Protein AF-W1XIH9-F1 (afdb_monomer_lite)

Sequence (74 aa):
RRTLRAQMAALGIDPVIAERCLNHKIPGVEGIYNRHHYFEERKAALEQWAELLVTLESGEDYNVVPMKKYSNCN

Structure (mmCIF, N/CA/C/O backbone):
data_AF-W1XIH9-F1
#
_entry.id   AF-W1XIH9-F1
#
loop_
_atom_site.group_PDB
_atom_site.id
_atom_site.type_symbol
_atom_site.label_atom_id
_atom_site.label_alt_id
_atom_site.label_comp_id
_atom_site.label_asym_id
_atom_site.label_entity_id
_atom_site.label_seq_id
_atom_site.pdbx_PDB_ins_code
_atom_site.Cartn_x
_atom_site.Cartn_y
_atom_site.Cartn_z
_atom_site.occupancy
_atom_site.B_iso_or_equiv
_atom_site.auth_seq_id
_atom_site.auth_comp_id
_atom_site.auth_asym_id
_atom_site.auth_atom_id
_atom_site.pdbx_PDB_model_num
ATOM 1 N N . ARG A 1 1 ? 6.029 -1.706 6.385 1.00 83.31 1 ARG A N 1
ATOM 2 C CA . ARG A 1 1 ? 5.881 -2.003 4.934 1.00 83.31 1 ARG A CA 1
ATOM 3 C C . ARG A 1 1 ? 5.031 -3.239 4.615 1.00 83.31 1 ARG A C 1
ATOM 5 O O . ARG A 1 1 ? 4.120 -3.097 3.819 1.00 83.31 1 ARG A O 1
ATOM 12 N N . ARG A 1 2 ? 5.260 -4.424 5.215 1.00 91.31 2 ARG A N 1
ATOM 13 C CA . ARG A 1 2 ? 4.477 -5.645 4.891 1.00 91.31 2 ARG A CA 1
ATOM 14 C C . ARG A 1 2 ? 2.973 -5.514 5.172 1.00 91.31 2 ARG A C 1
ATOM 16 O O . ARG A 1 2 ? 2.181 -5.892 4.323 1.00 91.31 2 ARG A O 1
ATOM 23 N N . THR A 1 3 ? 2.603 -4.930 6.314 1.00 93.56 3 THR A N 1
ATOM 24 C CA . THR A 1 3 ? 1.197 -4.698 6.692 1.00 93.56 3 THR A CA 1
ATOM 25 C C . THR A 1 3 ? 0.472 -3.831 5.667 1.00 93.56 3 THR A C 1
ATOM 27 O O . THR A 1 3 ? -0.532 -4.264 5.118 1.00 93.56 3 THR A O 1
ATOM 30 N N . LEU A 1 4 ? 1.054 -2.673 5.326 1.00 93.81 4 LEU A N 1
ATOM 31 C CA . LEU A 1 4 ? 0.546 -1.784 4.279 1.00 93.81 4 LEU A CA 1
ATOM 32 C C . LEU A 1 4 ? 0.354 -2.527 2.950 1.00 93.81 4 LEU A C 1
ATOM 34 O O . LEU A 1 4 ? -0.700 -2.424 2.342 1.00 93.81 4 LEU A O 1
ATOM 38 N N . ARG A 1 5 ? 1.337 -3.332 2.520 1.00 95.50 5 ARG A N 1
ATOM 39 C CA . ARG A 1 5 ? 1.251 -4.070 1.252 1.00 95.50 5 ARG A CA 1
ATOM 40 C C . ARG A 1 5 ? 0.089 -5.063 1.210 1.00 95.50 5 ARG A C 1
ATOM 42 O O . ARG A 1 5 ? -0.575 -5.169 0.179 1.00 95.50 5 ARG A O 1
ATOM 49 N N . ALA A 1 6 ? -0.106 -5.808 2.296 1.00 95.38 6 ALA A N 1
ATOM 50 C CA . ALA A 1 6 ? -1.182 -6.786 2.412 1.00 95.38 6 ALA A CA 1
ATOM 51 C C . ALA A 1 6 ? -2.554 -6.098 2.479 1.00 95.38 6 ALA A C 1
ATOM 53 O O . ALA A 1 6 ? -3.479 -6.516 1.793 1.00 95.38 6 ALA A O 1
ATOM 54 N N . GLN A 1 7 ? -2.663 -5.006 3.239 1.00 95.00 7 GLN A N 1
ATOM 55 C CA . GLN A 1 7 ? -3.894 -4.220 3.340 1.00 95.00 7 GLN A CA 1
ATOM 56 C C . GLN A 1 7 ? -4.245 -3.531 2.018 1.00 95.00 7 GLN A C 1
ATOM 58 O O . GLN A 1 7 ? -5.392 -3.586 1.602 1.00 95.00 7 GLN A O 1
ATOM 63 N N . MET A 1 8 ? -3.266 -2.972 1.301 1.00 96.81 8 MET A N 1
ATOM 64 C CA . MET A 1 8 ? -3.492 -2.403 -0.032 1.00 96.81 8 MET A CA 1
ATOM 65 C C . MET A 1 8 ? -3.998 -3.453 -1.031 1.00 96.81 8 MET A C 1
ATOM 67 O O . MET A 1 8 ? -4.893 -3.155 -1.811 1.00 96.81 8 MET A O 1
ATOM 71 N N . ALA A 1 9 ? -3.499 -4.695 -0.971 1.00 96.44 9 ALA A N 1
ATOM 72 C CA . ALA A 1 9 ? -4.067 -5.786 -1.769 1.00 96.44 9 ALA A CA 1
ATOM 73 C C . ALA A 1 9 ? -5.518 -6.104 -1.378 1.00 96.44 9 ALA A C 1
ATOM 75 O O . ALA A 1 9 ? -6.343 -6.326 -2.257 1.00 96.44 9 ALA A O 1
ATOM 76 N N . ALA A 1 10 ? -5.836 -6.109 -0.079 1.00 95.44 10 ALA A N 1
ATOM 77 C CA . ALA A 1 10 ? -7.199 -6.332 0.404 1.00 95.44 10 ALA A CA 1
ATOM 78 C C . ALA A 1 10 ? -8.169 -5.211 -0.018 1.00 95.44 10 ALA A C 1
ATOM 80 O O . ALA A 1 10 ? -9.330 -5.489 -0.295 1.00 95.44 10 ALA A O 1
ATOM 81 N N . LEU A 1 11 ? -7.677 -3.973 -0.130 1.00 95.88 11 LEU A N 1
ATOM 82 C CA . LEU A 1 11 ? -8.408 -2.822 -0.675 1.00 95.88 11 LEU A CA 1
ATOM 83 C C . LEU A 1 11 ? -8.517 -2.843 -2.213 1.00 95.88 11 LEU A C 1
ATOM 85 O O . LEU A 1 11 ? -9.108 -1.942 -2.796 1.00 95.88 11 LEU A O 1
ATOM 89 N N . GLY A 1 12 ? -7.936 -3.840 -2.890 1.00 96.44 12 GLY A N 1
ATOM 90 C CA . GLY A 1 12 ? -7.960 -3.939 -4.352 1.00 96.44 12 GLY A CA 1
ATOM 91 C C . GLY A 1 12 ? -7.055 -2.931 -5.070 1.00 96.44 12 GLY A C 1
ATOM 92 O O . GLY A 1 12 ? -7.205 -2.728 -6.273 1.00 96.44 12 GLY A O 1
ATOM 93 N N . ILE A 1 13 ? -6.109 -2.306 -4.362 1.00 97.75 13 ILE A N 1
ATOM 94 C CA . ILE A 1 13 ? -5.156 -1.365 -4.958 1.00 97.75 13 ILE A CA 1
ATOM 95 C C . ILE A 1 13 ? -4.181 -2.131 -5.857 1.00 97.75 13 ILE A C 1
ATOM 97 O O . ILE A 1 13 ? -3.618 -3.159 -5.463 1.00 97.75 13 ILE A O 1
ATOM 101 N N . ASP A 1 14 ? -3.956 -1.590 -7.056 1.00 96.44 14 ASP A N 1
ATOM 102 C CA . ASP A 1 14 ? -3.057 -2.172 -8.046 1.00 96.44 14 ASP A CA 1
ATOM 103 C C . ASP A 1 14 ? -1.644 -2.412 -7.460 1.00 96.44 14 ASP A C 1
ATOM 105 O O . ASP A 1 14 ? -1.091 -1.531 -6.785 1.00 96.44 14 ASP A O 1
ATOM 109 N N . PRO A 1 15 ? -1.029 -3.587 -7.706 1.00 94.31 15 PRO A N 1
ATOM 110 C CA . PRO A 1 15 ? 0.292 -3.914 -7.185 1.00 94.31 15 PRO A CA 1
ATOM 111 C C . PRO A 1 15 ? 1.362 -2.871 -7.509 1.00 94.31 15 PRO A C 1
ATOM 113 O O . PRO A 1 15 ? 2.147 -2.540 -6.625 1.00 94.31 15 PRO A O 1
ATOM 116 N N . VAL A 1 16 ? 1.394 -2.322 -8.726 1.00 93.88 16 VAL A N 1
ATOM 117 C CA . VAL A 1 16 ? 2.386 -1.318 -9.138 1.00 93.88 16 VAL A CA 1
ATOM 118 C C . VAL A 1 16 ? 2.216 -0.049 -8.313 1.00 93.88 16 VAL A C 1
ATOM 120 O O . VAL A 1 16 ? 3.202 0.490 -7.804 1.00 93.88 16 VAL A O 1
ATOM 123 N N . ILE A 1 17 ? 0.977 0.396 -8.105 1.00 96.12 17 ILE A N 1
ATOM 124 C CA . ILE A 1 17 ? 0.682 1.566 -7.270 1.00 96.12 17 ILE A CA 1
ATOM 125 C C . ILE A 1 17 ? 1.081 1.305 -5.812 1.00 96.12 17 ILE A C 1
ATOM 127 O O . ILE A 1 17 ? 1.755 2.141 -5.208 1.00 96.12 17 ILE A O 1
ATOM 131 N N . ALA A 1 18 ? 0.772 0.125 -5.267 1.00 96.00 18 ALA A N 1
ATOM 132 C CA . ALA A 1 18 ? 1.159 -0.257 -3.908 1.00 96.00 18 ALA A CA 1
ATOM 133 C C . ALA A 1 18 ? 2.690 -0.309 -3.718 1.00 96.00 18 ALA A C 1
ATOM 135 O O . ALA A 1 18 ? 3.213 0.200 -2.720 1.00 96.00 18 ALA A O 1
ATOM 136 N N . GLU A 1 19 ? 3.434 -0.862 -4.681 1.00 94.50 19 GLU A N 1
ATOM 137 C CA . GLU A 1 19 ? 4.903 -0.860 -4.667 1.00 94.50 19 GLU A CA 1
ATOM 138 C C . GLU A 1 19 ? 5.463 0.574 -4.760 1.00 94.50 19 GLU A C 1
ATOM 140 O O . GLU A 1 19 ? 6.425 0.918 -4.065 1.00 94.50 19 GLU A O 1
ATOM 145 N N . ARG A 1 20 ? 4.834 1.455 -5.549 1.00 94.25 20 ARG A N 1
ATOM 146 C CA . ARG A 1 20 ? 5.218 2.873 -5.640 1.00 94.25 20 ARG A CA 1
ATOM 147 C C . ARG A 1 20 ? 4.905 3.658 -4.366 1.00 94.25 20 ARG A C 1
ATOM 149 O O . ARG A 1 20 ? 5.707 4.511 -3.984 1.00 94.25 20 ARG A O 1
ATOM 156 N N . CYS A 1 21 ? 3.807 3.368 -3.667 1.00 95.12 21 CYS A N 1
ATOM 157 C CA . CYS A 1 21 ? 3.533 3.934 -2.340 1.00 95.12 21 CYS A CA 1
ATOM 158 C C . CYS A 1 21 ? 4.609 3.538 -1.321 1.00 95.12 21 CYS A C 1
ATOM 160 O O . CYS A 1 21 ? 4.983 4.345 -0.473 1.00 95.12 21 CYS A O 1
ATOM 162 N N . LEU A 1 22 ? 5.169 2.333 -1.450 1.00 93.88 22 LEU A N 1
ATOM 163 C CA . LEU A 1 22 ? 6.294 1.849 -0.643 1.00 93.88 22 LEU A CA 1
ATOM 164 C C . LEU A 1 22 ? 7.662 2.369 -1.104 1.00 93.88 22 LEU A C 1
ATOM 166 O O . 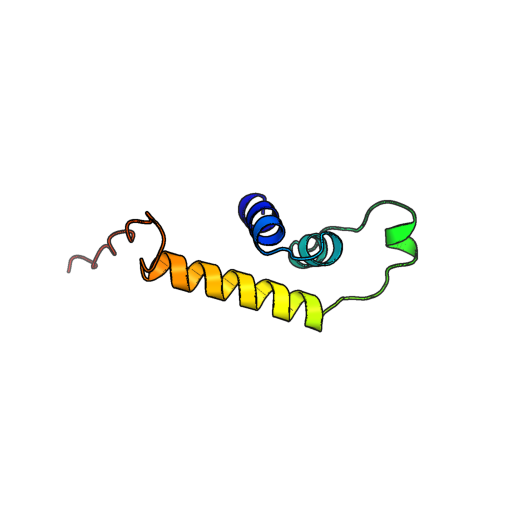LEU A 1 22 ? 8.683 2.023 -0.506 1.00 93.88 22 LEU A O 1
ATOM 170 N N . ASN A 1 23 ? 7.688 3.199 -2.151 1.00 91.94 23 ASN A N 1
ATOM 171 C CA . ASN A 1 23 ? 8.894 3.691 -2.810 1.00 91.94 23 ASN A CA 1
ATOM 172 C C . ASN A 1 23 ? 9.837 2.557 -3.253 1.00 91.94 23 ASN A C 1
ATOM 174 O O . ASN A 1 23 ? 11.062 2.692 -3.240 1.00 91.94 23 ASN A O 1
ATOM 178 N N . HIS A 1 24 ? 9.269 1.410 -3.620 1.00 91.44 24 HIS A N 1
ATOM 179 C CA . HIS A 1 24 ? 10.033 0.298 -4.152 1.00 91.44 24 HIS A CA 1
ATOM 180 C C . HIS A 1 24 ? 10.384 0.541 -5.622 1.00 91.44 24 HIS A C 1
ATOM 182 O O . HIS A 1 24 ? 9.654 1.179 -6.387 1.00 91.44 24 HIS A O 1
ATOM 188 N N . LYS A 1 25 ? 11.540 0.013 -6.028 1.00 87.19 25 LYS A N 1
ATOM 189 C CA . LYS A 1 25 ? 11.958 0.019 -7.427 1.00 87.19 25 LYS A CA 1
ATOM 190 C C . LYS A 1 25 ? 11.189 -1.064 -8.180 1.00 87.19 25 LYS A C 1
ATOM 192 O O . LYS A 1 25 ? 11.216 -2.219 -7.764 1.00 87.19 25 LYS A O 1
ATOM 197 N N . ILE A 1 26 ? 10.578 -0.704 -9.310 1.00 88.06 26 ILE A N 1
ATOM 198 C CA . ILE A 1 26 ? 9.986 -1.686 -10.226 1.00 88.06 26 ILE A CA 1
ATOM 199 C C . ILE A 1 26 ? 11.126 -2.528 -10.827 1.00 88.06 26 ILE A C 1
ATOM 201 O O . ILE A 1 26 ? 12.070 -1.954 -11.387 1.00 88.06 26 ILE A O 1
ATOM 205 N N . PRO A 1 27 ? 11.101 -3.862 -10.673 1.00 87.94 27 PRO A N 1
ATOM 206 C CA . PRO A 1 27 ? 12.164 -4.726 -11.166 1.00 87.94 27 PRO A CA 1
ATOM 207 C C . PRO A 1 27 ? 12.107 -4.903 -12.691 1.00 87.94 27 PRO A C 1
ATOM 209 O O . PRO A 1 27 ? 11.085 -4.690 -13.338 1.00 87.94 27 PRO A O 1
ATOM 212 N N . GLY A 1 28 ? 13.226 -5.350 -13.264 1.00 89.62 28 GLY A N 1
ATOM 213 C CA . GLY A 1 28 ? 13.293 -5.785 -14.658 1.00 89.62 28 GLY A CA 1
ATOM 214 C C . GLY A 1 28 ? 13.108 -4.677 -15.698 1.00 89.62 28 GLY A C 1
ATOM 215 O O . GLY A 1 28 ? 13.326 -3.493 -15.440 1.00 89.62 28 GLY A O 1
ATOM 216 N N . VAL A 1 29 ? 12.734 -5.104 -16.906 1.00 90.62 29 VAL A N 1
ATOM 217 C CA . VAL A 1 29 ? 12.559 -4.241 -18.084 1.00 90.62 29 VAL A CA 1
ATOM 218 C C . VAL A 1 29 ? 11.420 -3.242 -17.885 1.00 90.62 29 VAL A C 1
ATOM 220 O O . VAL A 1 29 ? 11.507 -2.105 -18.343 1.00 90.62 29 VAL A O 1
ATOM 223 N N . GLU A 1 30 ? 10.387 -3.620 -17.133 1.00 88.00 30 GLU A N 1
ATOM 224 C CA . GLU A 1 30 ? 9.282 -2.726 -16.799 1.00 88.00 30 GLU A CA 1
ATOM 225 C C . GLU A 1 30 ? 9.778 -1.464 -16.085 1.00 88.00 30 GLU A C 1
ATOM 227 O O . GLU A 1 30 ? 9.395 -0.362 -16.461 1.00 88.00 30 GLU A O 1
ATOM 232 N N . GLY A 1 31 ? 10.717 -1.587 -15.143 1.00 87.44 31 GLY A N 1
ATOM 233 C CA . GLY A 1 31 ? 11.313 -0.433 -14.465 1.00 87.44 31 GLY A CA 1
ATOM 234 C C . GLY A 1 31 ? 12.136 0.493 -15.371 1.00 87.44 31 GLY A C 1
ATOM 235 O O . GLY A 1 31 ? 12.374 1.641 -14.997 1.00 87.44 31 GLY A O 1
ATOM 236 N N . ILE A 1 32 ? 12.565 0.030 -16.552 1.00 88.69 32 ILE A N 1
ATOM 237 C CA . ILE A 1 32 ? 13.288 0.847 -17.544 1.00 88.69 32 ILE A CA 1
ATOM 238 C C . ILE A 1 32 ? 12.313 1.776 -18.279 1.00 88.69 32 ILE A C 1
ATOM 240 O O . ILE A 1 32 ? 12.619 2.950 -18.513 1.00 88.69 32 ILE A O 1
ATOM 244 N N . TYR A 1 33 ? 11.137 1.253 -18.628 1.00 90.69 33 TYR A N 1
ATOM 245 C CA . TYR A 1 33 ? 10.122 1.980 -19.391 1.00 90.69 33 TYR A CA 1
ATOM 246 C C . TYR A 1 33 ? 9.122 2.725 -18.502 1.00 90.69 33 TYR A C 1
ATOM 248 O O . TYR A 1 33 ? 8.628 3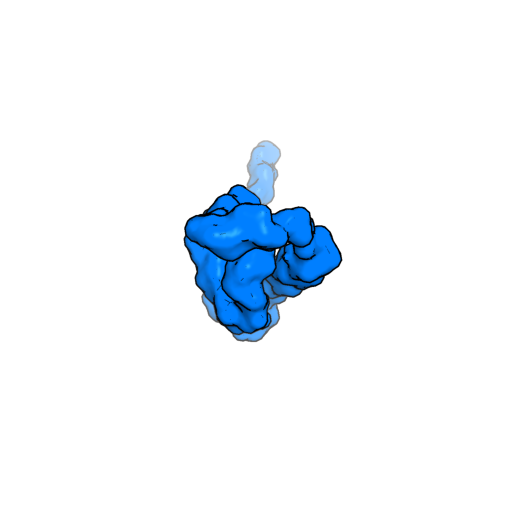.786 -18.883 1.00 90.69 33 TYR A O 1
ATOM 256 N N . ASN A 1 34 ? 8.854 2.222 -17.298 1.00 86.88 34 ASN A N 1
ATOM 257 C CA . ASN A 1 34 ? 7.906 2.806 -16.362 1.00 86.88 34 ASN A CA 1
ATOM 258 C C . ASN A 1 34 ? 8.531 4.001 -15.616 1.00 86.88 34 ASN A C 1
ATOM 260 O O . ASN A 1 34 ? 9.031 3.897 -14.489 1.00 86.88 34 ASN A O 1
ATOM 264 N N . ARG A 1 35 ? 8.490 5.159 -16.283 1.00 85.75 35 ARG A N 1
ATOM 265 C CA . ARG A 1 35 ? 8.931 6.461 -15.757 1.00 85.75 35 ARG A CA 1
ATOM 266 C C . ARG A 1 35 ? 7.815 7.254 -15.080 1.00 85.75 35 ARG A C 1
ATOM 268 O O . ARG A 1 35 ? 8.077 8.330 -14.553 1.00 85.75 35 ARG A O 1
ATOM 275 N N . HIS A 1 36 ? 6.582 6.753 -15.106 1.00 89.88 36 HIS A N 1
ATOM 276 C CA . HIS A 1 36 ? 5.454 7.450 -14.509 1.00 89.88 36 HIS A CA 1
ATOM 277 C C . HIS A 1 36 ? 5.559 7.405 -12.979 1.00 89.88 36 HIS A C 1
ATOM 279 O O . HIS A 1 36 ? 5.853 6.366 -12.381 1.00 89.88 36 HIS A O 1
ATOM 285 N N . HIS A 1 37 ? 5.341 8.551 -12.333 1.00 87.00 37 HIS A N 1
ATOM 286 C CA . HIS A 1 37 ? 5.424 8.671 -10.875 1.00 87.00 37 HIS A CA 1
ATOM 287 C C . HIS A 1 37 ? 4.137 8.244 -10.161 1.00 87.00 37 HIS A C 1
ATOM 289 O O . HIS A 1 37 ? 4.174 8.059 -8.941 1.00 87.00 37 HIS A O 1
ATOM 295 N N . TYR A 1 38 ? 3.042 8.093 -10.919 1.00 93.81 38 TYR A N 1
ATOM 296 C CA . TYR A 1 38 ? 1.706 7.718 -10.447 1.00 93.81 38 TYR A CA 1
ATOM 297 C C . TYR A 1 38 ? 1.248 8.543 -9.248 1.00 93.81 38 TYR A C 1
ATOM 299 O O . TYR A 1 38 ? 0.844 8.003 -8.223 1.00 93.81 38 TYR A O 1
ATOM 307 N N . PHE A 1 39 ? 1.459 9.857 -9.305 1.00 95.38 39 PHE A N 1
ATOM 308 C CA . PHE A 1 39 ? 1.264 10.697 -8.131 1.00 95.38 39 PHE A CA 1
ATOM 309 C C . PHE A 1 39 ? -0.195 10.678 -7.655 1.00 95.38 39 PHE A C 1
ATOM 311 O O . PHE A 1 39 ? -0.433 10.426 -6.476 1.00 95.38 39 PHE A O 1
ATOM 318 N N . GLU A 1 40 ? -1.149 10.865 -8.568 1.00 97.69 40 GLU A N 1
ATOM 319 C CA . GLU A 1 40 ? -2.577 10.891 -8.234 1.00 97.69 40 GLU A CA 1
ATOM 320 C C . GLU A 1 40 ? -3.076 9.523 -7.759 1.00 97.69 40 GLU A C 1
ATOM 322 O O . GLU A 1 40 ? -3.786 9.421 -6.762 1.00 97.69 40 GLU A O 1
ATOM 327 N N . GLU A 1 41 ? -2.632 8.444 -8.398 1.00 97.88 41 GLU A N 1
ATOM 328 C CA . GLU A 1 41 ? -3.014 7.084 -8.026 1.00 97.88 41 GLU A CA 1
ATOM 329 C C . GLU A 1 41 ? -2.434 6.696 -6.662 1.00 97.88 41 GLU A C 1
ATOM 331 O O . GLU A 1 41 ? -3.113 6.078 -5.843 1.00 97.88 41 GLU A O 1
ATOM 336 N N . ARG A 1 42 ? -1.189 7.098 -6.375 1.00 97.06 42 ARG A N 1
ATOM 337 C CA . ARG A 1 42 ? -0.567 6.894 -5.059 1.00 97.06 42 ARG A CA 1
ATOM 338 C C . ARG A 1 42 ? -1.277 7.693 -3.980 1.00 97.06 42 ARG A C 1
ATOM 340 O O . ARG A 1 42 ? -1.452 7.178 -2.879 1.00 97.06 42 ARG A O 1
ATOM 347 N N . LYS A 1 43 ? -1.666 8.933 -4.281 1.00 97.94 43 LYS A N 1
ATOM 348 C CA . LYS A 1 43 ? -2.431 9.781 -3.367 1.00 97.94 43 LYS A CA 1
ATOM 349 C C . LYS A 1 43 ? -3.759 9.110 -3.015 1.00 97.94 43 LYS A C 1
ATOM 351 O O . LYS A 1 43 ? -3.984 8.845 -1.840 1.00 97.94 43 LYS A O 1
ATOM 356 N N . ALA A 1 44 ? -4.546 8.718 -4.016 1.00 98.06 44 ALA A N 1
ATOM 357 C CA . ALA A 1 44 ? -5.824 8.037 -3.807 1.00 98.06 44 ALA A CA 1
ATOM 358 C C . ALA A 1 44 ? -5.674 6.705 -3.045 1.00 98.06 44 ALA A C 1
ATOM 360 O O . ALA A 1 44 ? -6.474 6.387 -2.167 1.00 98.06 44 ALA A O 1
ATOM 361 N N . ALA A 1 45 ? -4.630 5.924 -3.339 1.00 97.88 45 ALA A N 1
ATOM 362 C CA . ALA A 1 45 ? -4.342 4.673 -2.636 1.00 97.88 45 ALA A CA 1
ATOM 363 C C . ALA A 1 45 ? -3.978 4.889 -1.155 1.00 97.88 45 ALA A C 1
ATOM 365 O O . ALA A 1 45 ? -4.352 4.092 -0.293 1.00 97.88 45 ALA A O 1
ATOM 366 N N . LEU A 1 46 ? -3.222 5.948 -0.851 1.00 97.44 46 LEU A N 1
ATOM 367 C CA . LEU A 1 46 ? -2.861 6.306 0.521 1.00 97.44 46 LEU A CA 1
ATOM 368 C C . LEU A 1 46 ? -4.048 6.893 1.289 1.00 97.44 46 LEU A C 1
ATOM 370 O O . LEU A 1 46 ? -4.171 6.608 2.477 1.00 97.44 46 LEU A O 1
ATOM 374 N N . GLU A 1 47 ? -4.919 7.653 0.624 1.00 98.06 47 GLU A N 1
ATOM 375 C CA . GLU A 1 47 ? -6.170 8.164 1.197 1.00 98.06 47 GLU A CA 1
ATOM 376 C C . GLU A 1 47 ? -7.099 7.012 1.602 1.00 98.06 47 GLU A C 1
ATOM 378 O O . GLU A 1 47 ? -7.478 6.937 2.766 1.00 98.06 47 GLU A O 1
ATOM 383 N N . GLN A 1 48 ? -7.340 6.035 0.719 1.00 96.62 48 GLN A N 1
ATOM 384 C CA . GLN A 1 48 ? -8.138 4.842 1.053 1.00 96.62 48 GLN A CA 1
ATOM 385 C C . GLN A 1 48 ? -7.552 4.044 2.225 1.00 96.62 48 GLN A C 1
ATOM 387 O O . GLN A 1 48 ? -8.273 3.530 3.081 1.00 96.62 48 GLN A O 1
ATOM 392 N N . TRP A 1 49 ? -6.223 3.925 2.286 1.00 96.56 49 TRP A N 1
ATOM 393 C CA . TRP A 1 49 ? -5.588 3.261 3.419 1.00 96.56 49 TRP A CA 1
ATOM 394 C C . TRP A 1 49 ? -5.736 4.065 4.716 1.00 96.56 49 TRP A C 1
ATOM 396 O O . TRP A 1 49 ? -5.959 3.475 5.772 1.00 96.56 49 TRP A O 1
ATOM 406 N N . ALA A 1 50 ? -5.641 5.394 4.651 1.00 96.12 50 ALA A N 1
ATOM 407 C CA . ALA A 1 50 ? -5.870 6.259 5.801 1.00 96.12 50 ALA A CA 1
ATOM 408 C C . ALA A 1 50 ? -7.318 6.161 6.303 1.00 96.12 50 ALA A C 1
ATOM 410 O O . ALA A 1 50 ? -7.522 6.040 7.509 1.00 96.12 50 ALA A O 1
ATOM 411 N N . GLU A 1 51 ? -8.301 6.130 5.402 1.00 94.12 51 GLU A N 1
ATOM 412 C CA . GLU A 1 51 ? -9.712 5.906 5.740 1.00 94.12 51 GLU A CA 1
ATOM 413 C C . GLU A 1 51 ? -9.905 4.577 6.474 1.00 94.12 51 GLU A C 1
ATOM 415 O O . GLU A 1 51 ? -10.503 4.559 7.549 1.00 94.12 51 GLU A O 1
ATOM 420 N N . LEU A 1 52 ? -9.301 3.488 5.979 1.00 91.62 52 LEU A N 1
ATOM 421 C CA . LEU A 1 52 ? -9.326 2.197 6.670 1.00 91.62 52 LEU A CA 1
ATOM 422 C C . LEU A 1 52 ? -8.765 2.306 8.097 1.00 91.62 52 LEU A C 1
ATOM 424 O O . LEU A 1 52 ? -9.342 1.750 9.027 1.00 91.62 52 LEU A O 1
ATOM 428 N N . LEU A 1 53 ? -7.646 3.010 8.293 1.00 91.81 53 LEU A N 1
ATOM 429 C CA . LEU A 1 53 ? -7.065 3.190 9.627 1.00 91.81 53 LEU A CA 1
ATOM 430 C C . LEU A 1 53 ? -7.997 3.966 10.564 1.00 91.81 53 LEU A C 1
ATOM 432 O O . LEU A 1 53 ? -8.114 3.589 11.729 1.00 91.81 53 LEU A O 1
ATOM 436 N N . VAL A 1 54 ? -8.670 5.003 10.062 1.00 91.12 54 VAL A N 1
ATOM 437 C CA . VAL A 1 54 ? -9.651 5.782 10.832 1.00 91.12 54 VAL A CA 1
ATOM 438 C C . VAL A 1 54 ? -10.840 4.908 11.229 1.00 91.12 54 VAL A C 1
ATOM 440 O O . VAL A 1 54 ? -11.217 4.899 12.401 1.00 91.12 54 VAL A O 1
ATOM 443 N N . THR A 1 55 ? -11.382 4.113 10.303 1.00 88.00 55 THR A N 1
ATOM 444 C CA . THR A 1 55 ? -12.459 3.157 10.605 1.00 88.00 55 THR A CA 1
ATOM 445 C C . THR A 1 55 ? -12.029 2.176 11.698 1.00 88.00 55 THR A C 1
ATOM 447 O O . THR A 1 55 ? -12.734 2.012 12.693 1.00 88.00 55 THR A O 1
ATOM 450 N N . LEU A 1 56 ? -10.830 1.597 11.584 1.00 86.25 56 LEU A N 1
ATOM 451 C CA . LEU A 1 56 ? -10.302 0.658 12.579 1.00 86.25 56 LEU A CA 1
ATOM 452 C C . LEU A 1 56 ? -10.053 1.309 13.952 1.00 86.25 56 LEU A C 1
ATOM 454 O O . LEU A 1 56 ? -10.222 0.641 14.969 1.00 86.25 56 LEU A O 1
ATOM 458 N N . GLU A 1 57 ? -9.653 2.584 14.005 1.00 86.69 57 GLU A N 1
ATOM 459 C CA . GLU A 1 57 ? -9.493 3.327 15.266 1.00 86.69 57 GLU A CA 1
ATOM 460 C C . GLU A 1 57 ? -10.847 3.641 15.919 1.00 86.69 57 GLU A C 1
ATOM 462 O O . GLU A 1 57 ? -10.972 3.556 17.142 1.00 86.69 57 GLU A O 1
ATOM 467 N N . SER A 1 58 ? -11.858 3.974 15.111 1.00 82.25 58 SER A N 1
ATOM 468 C CA . SER A 1 58 ? -13.204 4.313 15.588 1.00 82.25 58 SER A CA 1
ATOM 469 C C . SER A 1 58 ? -13.975 3.122 16.172 1.00 82.25 58 SER A C 1
ATOM 471 O O . SER A 1 58 ? -14.906 3.322 16.949 1.00 82.25 58 SER A O 1
ATOM 473 N N . GLY A 1 59 ? -13.560 1.890 15.857 1.00 69.56 59 GLY A N 1
ATOM 474 C CA . GLY A 1 59 ? -14.195 0.666 16.351 1.00 69.56 59 GLY A CA 1
ATOM 475 C C . GLY A 1 59 ? -15.518 0.324 15.661 1.00 69.56 59 GLY A C 1
ATOM 476 O O . GLY A 1 59 ? -16.237 -0.554 16.136 1.00 69.56 59 GLY A O 1
ATOM 477 N N . GLU A 1 60 ? -15.848 0.986 14.552 1.00 62.81 60 GLU A N 1
ATOM 478 C CA . GLU A 1 60 ? -16.996 0.626 13.723 1.00 62.81 60 GLU A CA 1
ATOM 479 C C . GLU A 1 60 ? -16.609 -0.541 12.784 1.00 62.81 60 GLU A C 1
ATOM 481 O O . GLU A 1 60 ? -15.589 -0.510 12.095 1.00 62.81 60 GLU A O 1
ATOM 486 N N . ASP A 1 61 ? -17.402 -1.617 12.819 1.00 56.81 61 ASP A N 1
ATOM 487 C CA . ASP A 1 61 ? -17.349 -2.816 11.958 1.00 56.81 61 ASP A CA 1
ATOM 488 C C . ASP A 1 61 ? -16.133 -3.766 12.012 1.00 56.81 61 ASP A C 1
ATOM 490 O O . ASP A 1 61 ? -16.104 -4.759 11.281 1.00 56.81 61 ASP A O 1
ATOM 494 N N . TYR A 1 62 ? -15.171 -3.585 12.921 1.00 54.75 62 TYR A N 1
ATOM 495 C CA . TYR A 1 62 ? -14.089 -4.563 13.119 1.00 54.75 62 TYR A CA 1
ATOM 496 C C . TYR A 1 62 ? -13.810 -4.855 14.596 1.00 54.75 62 TYR A C 1
ATOM 498 O O . TYR A 1 62 ? -13.946 -3.997 15.460 1.00 54.75 62 TYR A O 1
ATOM 506 N N . ASN A 1 63 ? -13.362 -6.085 14.885 1.00 59.41 63 ASN A N 1
ATOM 507 C CA . ASN A 1 63 ? -12.996 -6.565 16.226 1.00 59.41 63 ASN A CA 1
ATOM 508 C C . ASN A 1 63 ? -11.650 -5.973 16.706 1.00 59.41 63 ASN A C 1
ATOM 510 O O . ASN A 1 63 ? -10.727 -6.700 17.082 1.00 59.41 63 ASN A O 1
ATOM 514 N N . VAL A 1 64 ? -11.503 -4.653 16.607 1.00 61.28 64 VAL A N 1
ATOM 515 C CA . VAL A 1 64 ? -10.330 -3.893 17.041 1.00 61.28 64 VAL A CA 1
ATOM 516 C C . VAL A 1 64 ? -10.695 -3.192 18.339 1.00 61.28 64 VAL A C 1
ATOM 518 O O . VAL A 1 64 ? -11.607 -2.373 18.382 1.00 61.28 64 VAL A O 1
ATOM 521 N N . VAL A 1 65 ? -9.990 -3.523 19.418 1.00 64.94 65 VAL A N 1
ATOM 522 C CA . VAL A 1 65 ? -10.135 -2.812 20.691 1.00 64.94 65 VAL A CA 1
ATOM 523 C C . VAL A 1 65 ? -9.213 -1.590 20.649 1.00 64.94 65 VAL A C 1
ATOM 525 O O . VAL A 1 65 ? -8.004 -1.773 20.465 1.00 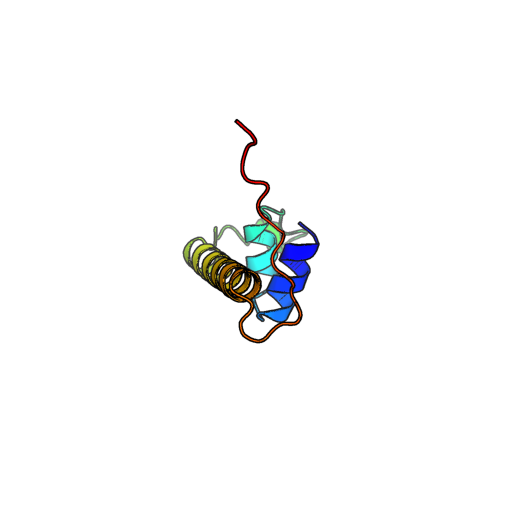64.94 65 VAL A O 1
ATOM 528 N N . PRO A 1 66 ? -9.730 -0.361 20.831 1.00 64.75 66 PRO A N 1
ATOM 529 C CA . PRO A 1 66 ? -8.903 0.839 20.863 1.00 64.75 66 PRO A CA 1
ATOM 530 C C . PRO A 1 66 ? -7.806 0.723 21.927 1.00 64.75 66 PRO A C 1
ATOM 532 O O . PRO A 1 66 ? -8.073 0.363 23.078 1.00 64.75 66 PRO A O 1
ATOM 535 N N . MET A 1 67 ? -6.557 1.039 21.567 1.00 72.00 67 MET A N 1
ATOM 536 C CA . MET A 1 67 ? -5.481 1.093 22.557 1.00 72.00 67 MET A CA 1
ATOM 537 C C . MET A 1 67 ? -5.771 2.212 23.556 1.00 72.00 67 MET A C 1
ATOM 539 O O . MET A 1 67 ? -5.958 3.373 23.187 1.00 72.00 67 MET A O 1
ATOM 543 N N . LYS A 1 68 ? -5.795 1.859 24.844 1.00 75.06 68 LYS A N 1
ATOM 544 C CA . LYS A 1 68 ? -6.029 2.803 25.936 1.00 75.06 68 LYS A CA 1
ATOM 545 C C . LYS A 1 68 ? -4.972 3.909 25.872 1.00 75.06 68 LYS A C 1
ATOM 547 O O . LYS A 1 68 ? -3.784 3.636 26.037 1.00 75.06 68 LYS A O 1
ATOM 552 N N . LY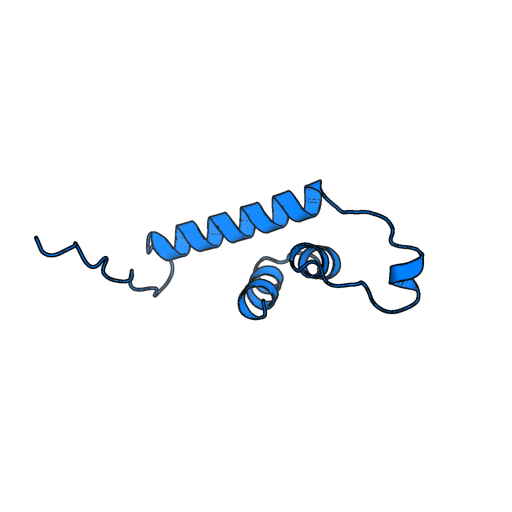S A 1 69 ? -5.391 5.157 25.638 1.00 67.75 69 LYS A N 1
ATOM 553 C CA . LYS A 1 69 ? -4.484 6.306 25.738 1.00 67.75 69 LYS A CA 1
ATOM 554 C C . LYS A 1 69 ? -4.041 6.413 27.197 1.00 67.75 69 LYS A C 1
ATOM 556 O O . LYS A 1 69 ? -4.878 6.557 28.087 1.00 67.75 69 LYS A O 1
ATOM 561 N N . TYR A 1 70 ? -2.740 6.292 27.449 1.00 55.97 70 TYR A N 1
ATOM 562 C CA . TYR A 1 70 ? -2.183 6.635 28.752 1.00 55.97 70 TYR A CA 1
ATOM 563 C C . TYR A 1 70 ? -2.289 8.150 28.905 1.00 55.97 70 TYR A C 1
ATOM 565 O O . TYR A 1 70 ? -1.536 8.901 28.289 1.00 55.97 70 TYR A O 1
ATOM 573 N N . SER A 1 71 ? -3.262 8.603 29.688 1.00 68.06 71 SER A N 1
ATOM 574 C CA . SER A 1 71 ? -3.289 9.977 30.177 1.00 68.06 71 SER A CA 1
ATOM 575 C C . SER A 1 71 ? -2.053 10.179 31.050 1.00 68.06 71 SER A C 1
ATOM 577 O O . SER A 1 71 ? -1.848 9.410 31.990 1.00 68.06 71 SER A O 1
ATOM 579 N N . ASN A 1 72 ? -1.224 11.173 30.723 1.00 58.50 72 ASN A N 1
ATOM 580 C CA . ASN A 1 72 ? -0.081 11.566 31.544 1.00 58.50 72 ASN A CA 1
ATOM 581 C C . ASN A 1 72 ? -0.532 11.749 32.999 1.00 58.50 72 ASN A C 1
ATOM 583 O O . ASN A 1 72 ? -1.424 12.552 33.277 1.00 58.50 72 ASN A O 1
ATOM 587 N N . CYS A 1 73 ? 0.076 10.992 33.910 1.00 50.00 73 CYS A N 1
ATOM 588 C CA . CYS A 1 73 ? -0.010 11.262 35.336 1.00 50.00 73 CYS A CA 1
ATOM 589 C C . CYS A 1 73 ? 0.705 12.595 35.592 1.00 50.00 73 CYS A C 1
ATOM 591 O O . CYS A 1 73 ? 1.891 12.706 35.281 1.00 50.00 73 CYS A O 1
ATOM 593 N N . ASN A 1 74 ? -0.028 13.587 36.104 1.00 48.75 74 ASN A N 1
ATOM 594 C CA . ASN A 1 74 ? 0.571 14.731 36.796 1.00 48.75 74 ASN A CA 1
ATOM 595 C C . ASN A 1 74 ? 1.178 14.271 38.123 1.00 48.75 74 ASN A C 1
ATOM 597 O O . ASN A 1 74 ? 0.546 13.401 38.769 1.00 48.75 74 ASN A O 1
#

pLDDT: mean 86.15, std 13.7, range [48.75, 98.06]

Secondary structure (DSSP, 8-state):
-HHHHHHHHHTT--HHHHHHHTTPPPPTTHHHH-----HHHHHHHHHHHHHHHHHHHHTSSS--PPPPP-PPP-

InterPro domains:
  IPR011010 DNA breaking-rejoining enzyme, catalytic core [SSF56349] (1-46)
  IPR050808 Phage 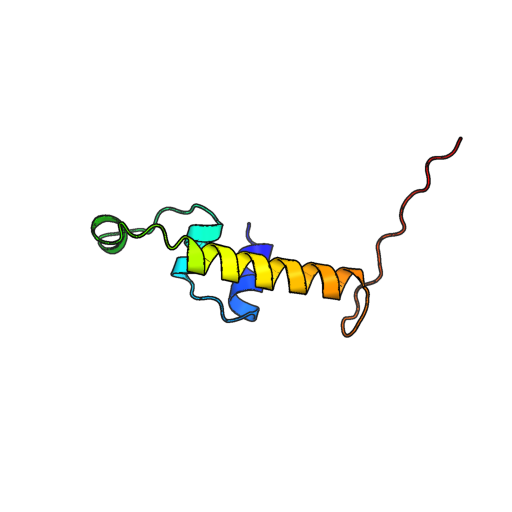Integrase [PTHR30629] (1-57)

Organism: NCBI:txid408170

Radius of gyration: 16.54 Å; chains: 1; bounding box: 31×22×56 Å

Foldsee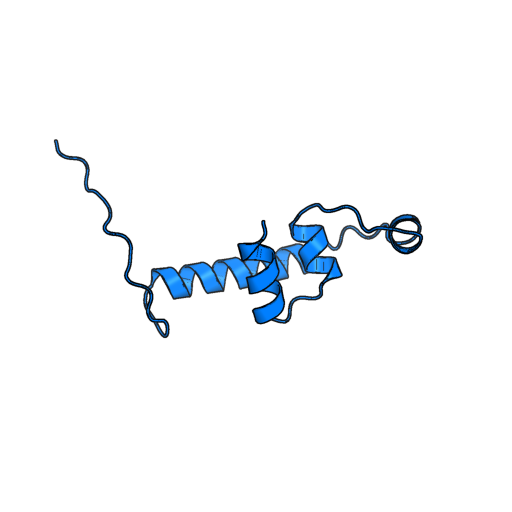k 3Di:
DVVQQVVLVVVVQDNVLSCLLVVHQDDDPCSVVPPDSCVVSNVVSVVVVVVVVVCLCVVPPDPRDHDDPPDDDD